Protein AF-A0A957ITJ8-F1 (afdb_monomer_lite)

pLDDT: mean 74.57, std 22.33, range [32.53, 96.5]

Structure (mmCIF, N/CA/C/O backbone):
data_AF-A0A957ITJ8-F1
#
_entry.id   AF-A0A957ITJ8-F1
#
loop_
_atom_site.group_PDB
_atom_site.id
_atom_site.type_symbol
_atom_site.label_atom_id
_atom_site.label_alt_id
_atom_site.label_comp_id
_atom_site.label_asym_id
_atom_site.label_entity_id
_atom_site.label_seq_id
_atom_site.pdbx_PDB_ins_code
_atom_site.Cartn_x
_atom_site.Cartn_y
_atom_site.Cartn_z
_atom_site.occupancy
_atom_site.B_iso_or_equiv
_atom_site.auth_seq_id
_atom_site.auth_comp_id
_atom_site.auth_asym_id
_atom_site.auth_atom_id
_atom_site.pdbx_PDB_model_num
ATOM 1 N N . MET A 1 1 ? -26.692 -5.844 -22.259 1.00 38.62 1 MET A N 1
ATOM 2 C CA . MET A 1 1 ? -26.248 -5.734 -20.854 1.00 38.62 1 MET A CA 1
ATOM 3 C C . MET A 1 1 ? -24.738 -5.872 -20.861 1.00 38.62 1 MET A C 1
ATOM 5 O O . MET A 1 1 ? -24.227 -6.973 -20.987 1.00 38.62 1 MET A O 1
ATOM 9 N N . THR A 1 2 ? -24.038 -4.745 -20.955 1.00 32.53 2 THR A N 1
ATOM 10 C CA . THR A 1 2 ? -22.604 -4.698 -21.257 1.00 32.53 2 THR A CA 1
ATOM 11 C C . THR A 1 2 ? -21.797 -5.035 -20.013 1.00 32.53 2 THR A C 1
ATOM 13 O O . THR A 1 2 ? -21.815 -4.280 -19.042 1.00 32.53 2 THR A O 1
ATOM 16 N N . GLY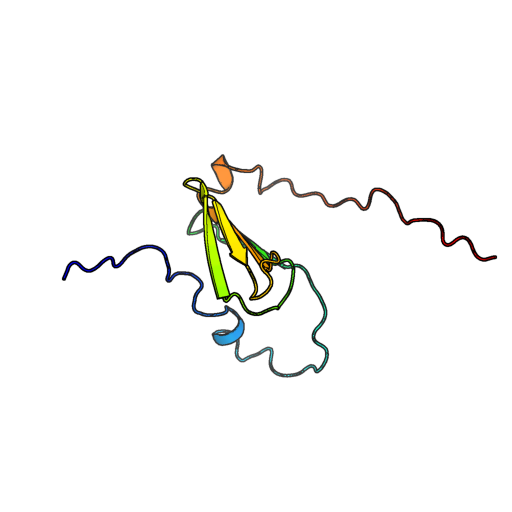 A 1 3 ? -21.108 -6.173 -20.059 1.00 39.12 3 GLY A N 1
ATOM 17 C CA . GLY A 1 3 ? -20.109 -6.543 -19.070 1.00 39.12 3 GLY A CA 1
ATOM 18 C C . GLY A 1 3 ? -18.982 -5.514 -19.019 1.00 39.12 3 GLY A C 1
ATOM 19 O O . GLY A 1 3 ? -18.455 -5.102 -20.052 1.00 39.12 3 GLY A O 1
ATOM 20 N N . ARG A 1 4 ? -18.612 -5.117 -17.802 1.00 37.06 4 ARG A N 1
ATOM 21 C CA . ARG A 1 4 ? -17.286 -4.585 -17.494 1.00 37.06 4 ARG A CA 1
ATOM 22 C C . ARG A 1 4 ? -16.604 -5.588 -16.577 1.00 37.06 4 ARG A C 1
ATOM 24 O O . ARG A 1 4 ? -16.773 -5.575 -15.365 1.00 37.06 4 ARG A O 1
ATOM 31 N N . THR A 1 5 ? -15.900 -6.513 -17.206 1.00 43.72 5 THR A N 1
ATOM 32 C CA . THR A 1 5 ? -14.794 -7.266 -16.621 1.00 43.72 5 THR A CA 1
ATOM 33 C C . THR A 1 5 ? -13.541 -6.402 -16.724 1.00 43.72 5 THR A C 1
ATOM 35 O O . THR A 1 5 ? -13.212 -5.965 -17.825 1.00 43.72 5 THR A O 1
ATOM 38 N N . GLY A 1 6 ? -12.844 -6.171 -15.612 1.00 39.06 6 GLY A N 1
ATOM 39 C CA . GLY A 1 6 ? -11.504 -5.575 -15.606 1.00 39.06 6 GLY A CA 1
ATOM 40 C C . GLY A 1 6 ? -11.255 -4.673 -14.398 1.00 39.06 6 GLY A C 1
ATOM 41 O O . GLY A 1 6 ? -12.031 -3.758 -14.161 1.00 39.06 6 GLY A O 1
ATOM 42 N N . PHE A 1 7 ? -10.162 -4.945 -13.680 1.00 37.97 7 PHE A N 1
ATOM 43 C CA . PHE A 1 7 ? -9.487 -4.106 -12.670 1.00 37.97 7 PHE A CA 1
ATOM 44 C C . PHE A 1 7 ? -9.956 -4.091 -11.202 1.00 37.97 7 PHE A C 1
ATOM 46 O O . PHE A 1 7 ? -9.199 -3.644 -10.355 1.00 37.97 7 PHE A O 1
ATOM 53 N N . GLY A 1 8 ? -11.088 -4.698 -10.835 1.00 34.75 8 GLY A N 1
ATOM 54 C CA . GLY A 1 8 ? -11.522 -4.787 -9.421 1.00 34.75 8 GLY A CA 1
ATOM 55 C C . GLY A 1 8 ? -11.228 -6.109 -8.691 1.00 34.75 8 GLY A C 1
ATOM 56 O O . GLY A 1 8 ? -11.851 -6.383 -7.665 1.00 34.75 8 GLY A O 1
ATOM 57 N N . MET A 1 9 ? -10.394 -6.994 -9.252 1.00 39.00 9 MET A N 1
ATOM 58 C CA . MET A 1 9 ? -10.275 -8.392 -8.788 1.00 39.00 9 MET A CA 1
ATOM 59 C C . MET A 1 9 ? -8.882 -8.835 -8.327 1.00 39.00 9 MET A C 1
ATOM 61 O O . MET A 1 9 ? -8.767 -9.969 -7.876 1.00 39.00 9 MET A O 1
ATOM 65 N N . ILE A 1 10 ? -7.844 -7.993 -8.365 1.00 48.06 10 ILE A N 1
ATOM 66 C CA . ILE A 1 10 ? -6.502 -8.450 -7.945 1.00 48.06 10 ILE A CA 1
ATOM 67 C C . ILE A 1 10 ? -6.374 -8.568 -6.411 1.00 48.06 10 ILE A C 1
ATOM 69 O O . ILE A 1 10 ? -5.568 -9.360 -5.936 1.00 48.06 10 ILE A O 1
ATOM 73 N N . PHE A 1 11 ? -7.240 -7.913 -5.624 1.00 46.19 11 PHE A N 1
ATOM 74 C CA . PHE A 1 11 ? -7.174 -7.969 -4.152 1.00 46.19 11 PHE A CA 1
ATOM 75 C C . PHE A 1 11 ? -8.505 -8.286 -3.448 1.00 46.19 11 PHE A C 1
ATOM 77 O O . PHE A 1 11 ? -8.638 -8.057 -2.250 1.00 46.19 11 PHE A O 1
ATOM 84 N N . LYS A 1 12 ? -9.500 -8.862 -4.145 1.00 42.44 12 LYS A N 1
ATOM 85 C CA . LYS A 1 12 ? -10.693 -9.405 -3.451 1.00 42.44 12 LYS A CA 1
ATOM 86 C C . LYS A 1 12 ? -10.403 -10.695 -2.687 1.00 42.44 12 LYS A C 1
ATOM 88 O O . LYS A 1 12 ? -11.140 -11.042 -1.764 1.00 42.44 12 LYS A O 1
ATOM 93 N N . ASP A 1 13 ? -9.311 -11.370 -3.028 1.00 44.22 13 ASP A N 1
ATOM 94 C CA . ASP A 1 13 ? -8.760 -12.426 -2.200 1.00 44.22 13 ASP A CA 1
ATOM 95 C C . ASP A 1 13 ? -7.755 -11.815 -1.232 1.00 44.22 13 ASP A C 1
ATOM 97 O O . ASP A 1 13 ? -6.602 -11.552 -1.564 1.00 44.22 13 ASP A O 1
ATOM 101 N N . ASN A 1 14 ? -8.232 -11.593 -0.009 1.00 44.19 14 ASN A N 1
ATOM 102 C CA . ASN A 1 14 ? -7.408 -11.364 1.166 1.00 44.19 14 ASN A CA 1
ATOM 103 C C . ASN A 1 14 ? -6.169 -12.300 1.118 1.00 44.19 14 ASN A C 1
ATOM 105 O O . ASN A 1 14 ? -6.347 -13.528 1.151 1.00 44.19 14 ASN A O 1
ATOM 109 N N . PRO A 1 15 ? -4.928 -11.773 1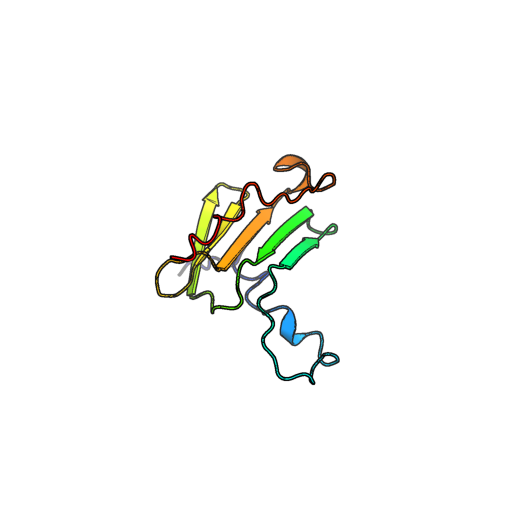.040 1.00 41.28 15 PRO A N 1
ATOM 110 C CA . PRO A 1 15 ? -3.705 -12.575 0.906 1.00 41.28 15 PRO A CA 1
ATOM 111 C C . PRO A 1 15 ? -3.469 -13.538 2.083 1.00 41.28 15 PRO A C 1
ATOM 113 O O . PRO A 1 15 ? -2.634 -14.438 2.004 1.00 41.28 15 PRO A O 1
ATOM 116 N N . GLU A 1 16 ? -4.256 -13.431 3.154 1.00 43.81 16 GLU A N 1
ATOM 117 C CA . GLU A 1 16 ? -4.318 -14.416 4.235 1.00 43.81 16 GLU A CA 1
ATOM 118 C C . GLU A 1 16 ? -4.785 -15.813 3.790 1.00 43.81 16 GLU A C 1
ATOM 120 O O . GLU A 1 16 ? -4.503 -16.797 4.478 1.00 43.81 16 GLU A O 1
ATOM 125 N N . LYS A 1 17 ? -5.497 -15.951 2.660 1.00 44.50 17 LYS A N 1
ATOM 126 C CA . LYS A 1 17 ? -6.100 -17.241 2.279 1.00 44.50 17 LYS A CA 1
ATOM 127 C C . LYS A 1 17 ? -5.159 -18.221 1.574 1.00 44.50 17 LYS A C 1
ATOM 129 O O . LYS A 1 17 ? -5.474 -19.413 1.564 1.00 44.50 17 LYS A O 1
ATOM 134 N N . SER A 1 18 ? -4.012 -17.785 1.043 1.00 38.03 18 SER A N 1
ATOM 135 C CA . SER A 1 18 ? -3.059 -18.702 0.385 1.00 38.03 18 SER A CA 1
ATOM 136 C C . SER A 1 18 ? -1.956 -19.229 1.315 1.00 38.03 18 SER A C 1
ATOM 138 O O . SER A 1 18 ? -1.361 -20.267 1.031 1.00 38.03 18 SER A O 1
ATOM 140 N N . CYS A 1 19 ? -1.728 -18.600 2.473 1.00 37.69 19 CYS A N 1
ATOM 141 C CA . CYS A 1 19 ? -0.706 -19.029 3.429 1.00 37.69 19 CYS A CA 1
ATOM 142 C C . CYS A 1 19 ? -1.330 -19.764 4.627 1.00 37.69 19 CYS A C 1
ATOM 144 O O . CYS A 1 19 ? -1.424 -19.251 5.742 1.00 37.69 19 CYS A O 1
ATOM 146 N N . GLN A 1 20 ? -1.741 -21.018 4.415 1.00 50.00 20 GLN A N 1
ATOM 147 C CA . GLN A 1 20 ? -2.324 -21.874 5.464 1.00 50.00 20 GLN A CA 1
ATOM 148 C C . GLN A 1 20 ? -1.327 -22.291 6.569 1.00 50.00 20 GLN A C 1
ATOM 150 O O . GLN A 1 20 ? -1.711 -22.990 7.507 1.00 50.00 20 GLN A O 1
ATOM 155 N N . SER A 1 21 ? -0.068 -21.840 6.516 1.00 42.47 21 SER A N 1
ATOM 156 C CA . SER A 1 21 ? 0.958 -22.190 7.506 1.00 42.47 21 SER A CA 1
ATOM 157 C C . SER A 1 21 ? 1.048 -21.235 8.704 1.00 42.47 21 SER A C 1
ATOM 159 O O . SER A 1 21 ? 1.726 -21.567 9.673 1.00 42.47 21 SER A O 1
ATOM 161 N N . CYS A 1 22 ? 0.365 -20.084 8.696 1.00 41.78 22 CYS A N 1
ATOM 162 C CA . CYS A 1 22 ? 0.422 -19.124 9.812 1.00 41.78 22 CYS A CA 1
ATOM 163 C C . CYS A 1 22 ? -0.761 -19.239 10.796 1.00 41.78 22 CYS A C 1
ATOM 165 O O . CYS A 1 22 ? -1.019 -18.344 11.600 1.00 41.78 22 CYS A O 1
ATOM 167 N N . ARG A 1 23 ? -1.513 -20.349 10.768 1.00 53.75 23 ARG A N 1
ATOM 168 C CA . ARG A 1 23 ? -2.675 -20.555 11.647 1.00 53.75 23 ARG A CA 1
ATOM 169 C C . ARG A 1 23 ? -2.272 -21.145 12.994 1.00 53.75 23 ARG A C 1
ATOM 171 O O . ARG A 1 23 ? -2.530 -22.307 13.283 1.00 53.75 23 ARG A O 1
ATOM 178 N N . LYS A 1 24 ? -1.647 -20.316 13.821 1.00 49.31 24 LYS A N 1
ATOM 179 C CA . LYS A 1 24 ? -1.702 -20.352 15.288 1.00 49.31 24 LYS A CA 1
ATOM 180 C C . LYS A 1 24 ? -0.821 -19.212 15.760 1.00 49.31 24 LYS A C 1
ATOM 182 O O . LYS A 1 24 ? 0.384 -19.378 15.809 1.00 49.31 24 LYS A O 1
ATOM 187 N N . LEU A 1 25 ? -1.433 -18.085 16.098 1.00 45.25 25 LEU A N 1
ATOM 188 C CA . LEU A 1 25 ? -1.212 -17.392 17.362 1.00 45.25 25 LEU A CA 1
ATOM 189 C C . LEU A 1 25 ? -2.285 -16.309 17.494 1.00 45.25 25 LEU A C 1
ATOM 191 O O . LEU A 1 25 ? -2.494 -15.453 16.645 1.00 45.25 25 LEU A O 1
ATOM 195 N N . ARG A 1 26 ? -3.031 -16.454 18.578 1.00 48.59 26 ARG A N 1
ATOM 196 C CA . ARG A 1 26 ? -4.110 -15.603 19.040 1.00 48.59 26 ARG A CA 1
ATOM 197 C C . ARG A 1 26 ? -3.474 -14.321 19.578 1.00 48.59 26 ARG A C 1
ATOM 199 O O . ARG A 1 26 ? -3.013 -14.334 20.709 1.00 48.59 26 ARG A O 1
ATOM 206 N N . ASN A 1 27 ? -3.369 -13.311 18.722 1.00 43.59 27 ASN A N 1
ATOM 207 C CA . ASN A 1 27 ? -3.311 -11.876 19.013 1.00 43.59 27 ASN A CA 1
ATOM 208 C C . ASN A 1 27 ? -3.298 -11.186 17.645 1.00 43.59 27 ASN A C 1
ATOM 210 O O . ASN A 1 27 ? -2.303 -11.283 16.931 1.00 43.59 27 ASN A O 1
ATOM 214 N N . ALA A 1 28 ? -4.409 -10.556 17.262 1.00 49.25 28 ALA A N 1
ATOM 215 C CA . ALA A 1 28 ? -4.454 -9.646 16.123 1.00 49.25 28 ALA A CA 1
ATOM 216 C C . ALA A 1 28 ? -3.543 -8.458 16.464 1.00 49.25 28 ALA A C 1
ATOM 218 O O . ALA A 1 28 ? -3.927 -7.527 17.172 1.00 49.25 28 ALA A O 1
ATOM 219 N N . PHE A 1 29 ? -2.268 -8.604 16.111 1.00 48.66 29 PHE A N 1
ATOM 220 C CA . PHE A 1 29 ? -1.248 -7.591 16.288 1.00 48.66 29 PHE A CA 1
ATOM 221 C C . PHE A 1 29 ? -1.423 -6.587 15.158 1.00 48.66 29 PHE A C 1
ATOM 223 O O . PHE A 1 29 ? -1.111 -6.872 14.007 1.00 48.66 29 PHE A O 1
ATOM 230 N N . TRP A 1 30 ? -1.949 -5.434 15.546 1.00 51.75 30 TRP A N 1
ATOM 231 C CA . TRP A 1 30 ? -2.040 -4.165 14.837 1.00 51.75 30 TRP A CA 1
ATOM 232 C C . TRP A 1 30 ? -0.751 -3.781 14.103 1.00 51.75 30 TRP A C 1
ATOM 234 O O . TRP A 1 30 ? -0.016 -2.902 14.547 1.00 51.75 30 TRP A O 1
ATOM 244 N N . ASN A 1 31 ? -0.458 -4.423 12.980 1.00 70.06 31 ASN A N 1
ATOM 245 C CA . ASN A 1 31 ? 0.729 -4.110 12.205 1.00 70.06 31 ASN A CA 1
ATOM 246 C C . ASN A 1 31 ? 0.313 -3.542 10.855 1.00 70.06 31 ASN A C 1
ATOM 248 O O . ASN A 1 31 ? -0.314 -4.225 10.046 1.00 70.06 31 ASN A O 1
ATOM 252 N N . MET A 1 32 ? 0.718 -2.295 10.616 1.00 89.12 32 MET A N 1
ATOM 253 C CA . MET A 1 32 ? 0.767 -1.722 9.278 1.00 89.12 32 MET A CA 1
ATOM 254 C C . MET A 1 32 ? 1.647 -2.618 8.397 1.00 89.12 32 MET A C 1
ATOM 256 O O . MET A 1 32 ? 2.746 -3.005 8.805 1.00 89.12 32 MET A O 1
ATOM 260 N N . LYS A 1 33 ? 1.169 -2.965 7.201 1.00 89.81 33 LYS A N 1
ATOM 261 C CA . LYS A 1 33 ? 1.901 -3.801 6.240 1.00 89.81 33 LYS A CA 1
ATOM 262 C C . LYS A 1 33 ? 2.195 -2.979 4.995 1.00 89.81 33 LYS A C 1
ATOM 264 O O . LYS A 1 33 ? 1.310 -2.325 4.457 1.00 89.81 33 LYS A O 1
ATOM 269 N N . ILE A 1 34 ? 3.440 -3.028 4.537 1.00 91.62 34 ILE A N 1
ATOM 270 C CA . ILE A 1 34 ? 3.879 -2.392 3.295 1.00 91.62 34 ILE A CA 1
ATOM 271 C C . ILE A 1 34 ? 4.461 -3.496 2.417 1.00 91.62 34 ILE A C 1
ATOM 273 O O . ILE A 1 34 ? 5.429 -4.151 2.803 1.00 91.62 34 ILE A O 1
ATOM 277 N N . CYS A 1 35 ? 3.846 -3.734 1.262 1.00 91.38 35 CYS A N 1
ATOM 278 C CA . CYS A 1 35 ? 4.203 -4.811 0.348 1.00 91.38 35 CYS A CA 1
ATOM 279 C C . CYS A 1 35 ? 4.433 -4.249 -1.051 1.00 91.38 35 CYS A C 1
ATOM 281 O O . CYS A 1 35 ? 3.544 -3.628 -1.626 1.00 91.38 35 CYS A O 1
ATOM 283 N N . TYR A 1 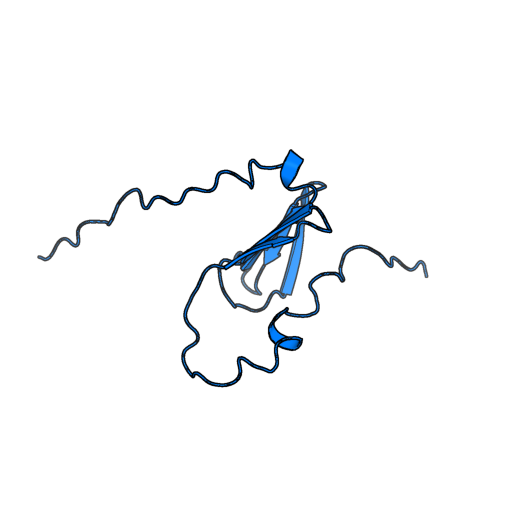36 ? 5.610 -4.506 -1.615 1.00 92.75 36 TYR A N 1
ATOM 284 C CA . TYR A 1 36 ? 5.903 -4.182 -3.005 1.00 92.75 36 TYR A CA 1
ATOM 285 C C . TYR A 1 36 ? 5.942 -5.455 -3.854 1.00 92.75 36 TYR A C 1
ATOM 287 O O . TYR A 1 36 ? 6.708 -6.381 -3.579 1.00 92.75 36 TYR A O 1
ATOM 295 N N . PHE A 1 37 ? 5.118 -5.487 -4.898 1.00 91.88 37 PHE A N 1
ATOM 296 C CA . PHE A 1 37 ? 5.009 -6.575 -5.859 1.00 91.88 37 PHE A CA 1
ATOM 297 C C . PHE A 1 37 ? 5.771 -6.197 -7.129 1.00 91.88 37 PHE A C 1
ATOM 299 O O . PHE A 1 37 ? 5.266 -5.489 -7.998 1.00 91.88 37 PHE A O 1
ATOM 306 N N . ALA A 1 38 ? 7.013 -6.672 -7.238 1.00 90.44 38 ALA A N 1
ATOM 307 C CA . ALA A 1 38 ? 7.901 -6.312 -8.343 1.00 90.44 38 ALA A CA 1
ATOM 308 C C . ALA A 1 38 ? 7.405 -6.786 -9.722 1.00 90.44 38 ALA A C 1
ATOM 310 O O . ALA A 1 38 ? 7.741 -6.161 -10.728 1.00 90.44 38 ALA A O 1
ATOM 311 N N . GLU A 1 39 ? 6.620 -7.867 -9.768 1.00 91.75 39 GLU A N 1
ATOM 312 C CA . GLU A 1 39 ? 6.053 -8.424 -11.003 1.00 91.75 39 GLU A CA 1
ATOM 313 C C . GLU A 1 39 ? 5.068 -7.458 -11.669 1.00 91.75 39 GLU A C 1
ATOM 315 O O . GLU A 1 39 ? 5.135 -7.242 -12.876 1.00 91.75 39 GLU A O 1
ATOM 320 N N . THR A 1 40 ? 4.198 -6.836 -10.874 1.00 91.44 40 THR A N 1
ATOM 321 C CA . THR A 1 40 ? 3.153 -5.919 -11.352 1.00 91.44 40 THR A CA 1
ATOM 322 C C . THR A 1 40 ? 3.508 -4.448 -11.148 1.00 91.44 40 THR A C 1
ATOM 324 O O . THR A 1 40 ? 2.730 -3.577 -11.519 1.00 91.44 40 THR A O 1
ATOM 327 N N . ASP A 1 41 ? 4.677 -4.168 -10.564 1.00 92.75 41 ASP A N 1
ATOM 328 C CA . ASP A 1 41 ? 5.099 -2.826 -10.159 1.00 92.75 41 ASP A CA 1
ATOM 329 C C . ASP A 1 41 ? 4.060 -2.125 -9.266 1.00 92.75 41 ASP A C 1
ATOM 331 O O . ASP A 1 41 ? 3.673 -0.979 -9.494 1.00 92.75 41 ASP A O 1
ATOM 335 N N . THR A 1 42 ? 3.574 -2.843 -8.251 1.00 92.06 42 THR A N 1
ATOM 336 C CA . THR A 1 42 ? 2.494 -2.371 -7.373 1.00 92.06 42 THR A CA 1
ATOM 337 C C . THR A 1 42 ? 2.975 -2.261 -5.933 1.00 92.06 42 THR A C 1
ATOM 339 O O . THR A 1 42 ? 3.518 -3.218 -5.382 1.00 92.06 42 THR A O 1
ATOM 342 N N . LEU A 1 43 ? 2.747 -1.113 -5.299 1.00 93.75 43 LEU A N 1
ATOM 343 C CA . LEU A 1 43 ? 2.957 -0.906 -3.870 1.00 93.75 43 LEU A CA 1
ATOM 344 C C . LEU A 1 43 ? 1.606 -0.926 -3.150 1.00 93.75 43 LEU A C 1
ATOM 346 O O . LEU A 1 43 ? 0.728 -0.122 -3.439 1.00 93.75 43 LEU A O 1
ATOM 350 N N . TYR A 1 44 ? 1.462 -1.830 -2.192 1.00 93.75 44 TYR A N 1
ATOM 351 C CA . TYR A 1 44 ? 0.295 -1.950 -1.330 1.00 93.75 44 TYR A CA 1
ATOM 352 C C . TYR A 1 44 ? 0.661 -1.556 0.100 1.00 93.75 44 TYR A C 1
ATOM 354 O O . TYR A 1 44 ? 1.635 -2.061 0.664 1.00 93.75 44 TYR A O 1
ATOM 362 N N . VAL A 1 45 ? -0.121 -0.657 0.688 1.00 93.38 45 VAL A N 1
ATOM 363 C CA . VAL A 1 45 ? 0.058 -0.167 2.056 1.00 93.38 45 VAL A CA 1
ATOM 364 C C . VAL A 1 45 ? -1.231 -0.403 2.825 1.00 93.38 45 VAL A C 1
ATOM 366 O O . VAL A 1 45 ? -2.223 0.274 2.587 1.00 93.38 45 VAL A O 1
ATOM 369 N N . GLN A 1 46 ? -1.217 -1.339 3.767 1.00 94.00 46 GLN A N 1
ATOM 370 C CA . GLN A 1 46 ? -2.332 -1.619 4.666 1.00 94.00 46 GLN A CA 1
ATOM 371 C C . GLN A 1 46 ? -2.087 -0.951 6.017 1.00 94.00 46 GLN A C 1
ATOM 373 O O . GLN A 1 46 ? -1.077 -1.219 6.667 1.00 94.00 46 GLN A O 1
ATOM 378 N N . PHE A 1 47 ? -3.026 -0.117 6.457 1.00 91.94 47 PHE A N 1
ATOM 379 C CA . PHE A 1 47 ? -2.951 0.614 7.724 1.00 91.94 47 PHE A CA 1
ATOM 380 C C . PHE A 1 47 ? -3.577 -0.161 8.883 1.00 91.94 47 PHE A C 1
ATOM 382 O O . PHE A 1 47 ? -3.112 -0.062 10.016 1.00 91.94 47 PHE A O 1
ATOM 389 N N . ASN A 1 48 ? -4.638 -0.919 8.611 1.00 90.81 48 ASN A N 1
ATOM 390 C CA . ASN A 1 48 ? -5.348 -1.728 9.595 1.00 90.81 48 ASN A CA 1
ATOM 391 C C . ASN A 1 48 ? -5.990 -2.957 8.931 1.00 90.81 48 ASN A C 1
ATOM 393 O O . ASN A 1 48 ?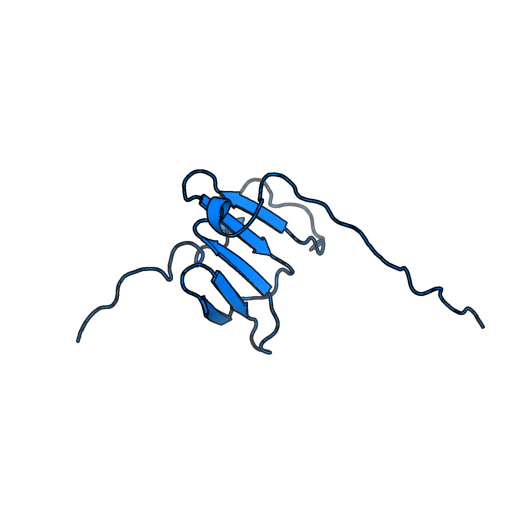 -5.983 -3.099 7.711 1.00 90.81 48 ASN A O 1
ATOM 397 N N . GLU A 1 49 ? -6.530 -3.854 9.750 1.00 88.94 49 GLU A N 1
ATOM 398 C CA . GLU A 1 49 ? -7.128 -5.120 9.307 1.00 88.94 49 GLU A CA 1
ATOM 399 C C . GLU A 1 49 ? -8.668 -5.058 9.277 1.00 88.94 49 GLU A C 1
ATOM 401 O O . GLU A 1 49 ? -9.328 -6.096 9.333 1.00 88.94 49 GLU A O 1
ATOM 406 N N . LYS A 1 50 ? -9.264 -3.853 9.230 1.00 90.62 50 LYS A N 1
ATOM 407 C CA . LYS A 1 50 ? -10.718 -3.718 9.068 1.00 90.62 50 LYS A CA 1
ATOM 408 C C . LYS A 1 50 ? -11.149 -4.211 7.683 1.00 90.62 50 LYS A C 1
ATOM 410 O O . LYS A 1 50 ? -10.364 -4.272 6.740 1.00 90.62 50 LYS A O 1
ATOM 415 N N . GLU A 1 51 ? -12.424 -4.565 7.572 1.00 91.44 51 GLU A N 1
ATOM 416 C CA . GLU A 1 51 ? -13.015 -5.004 6.311 1.00 91.44 51 GLU A CA 1
ATOM 417 C C . GLU A 1 51 ? -13.154 -3.833 5.332 1.00 91.44 51 GLU A C 1
ATOM 419 O O . GLU A 1 51 ? -13.701 -2.784 5.675 1.00 91.44 51 GLU A O 1
ATOM 424 N N . VAL A 1 52 ? -12.678 -4.041 4.104 1.00 93.25 52 VAL A N 1
ATOM 425 C CA . VAL A 1 52 ? -12.876 -3.112 2.989 1.00 93.25 52 VAL A CA 1
ATOM 426 C C . VAL A 1 52 ? -14.277 -3.314 2.434 1.00 93.25 52 VAL A C 1
ATOM 428 O O . VAL A 1 52 ? -14.608 -4.404 1.964 1.00 93.25 52 VAL A O 1
ATOM 431 N N . VAL A 1 53 ? -15.089 -2.261 2.450 1.00 95.50 53 VAL A N 1
ATOM 432 C CA . VAL A 1 53 ? -16.433 -2.287 1.852 1.00 95.50 53 VAL A CA 1
ATOM 433 C C . VAL A 1 53 ? -16.498 -1.512 0.541 1.00 95.50 53 VAL A C 1
ATOM 435 O O . VAL A 1 53 ? -17.386 -1.756 -0.276 1.00 95.50 53 VAL A O 1
ATOM 438 N N . GLU A 1 54 ? -15.557 -0.593 0.332 1.00 94.62 54 GLU A N 1
ATOM 439 C CA . GLU A 1 54 ? -15.507 0.284 -0.828 1.00 94.62 54 GLU A CA 1
ATOM 440 C C . GLU A 1 54 ? -14.056 0.506 -1.263 1.00 94.62 54 GLU A C 1
ATOM 442 O O . GLU A 1 54 ? -13.180 0.729 -0.433 1.00 94.62 54 GLU A O 1
ATOM 447 N N . THR A 1 55 ? -13.821 0.488 -2.575 1.00 95.25 55 THR A N 1
ATOM 448 C CA . THR A 1 55 ? -12.552 0.902 -3.179 1.00 95.25 55 THR A CA 1
ATOM 449 C C . THR A 1 55 ? -12.825 2.101 -4.079 1.00 95.25 55 THR A C 1
ATOM 451 O O . THR A 1 55 ? -13.652 2.011 -4.990 1.00 95.25 55 THR A O 1
ATOM 454 N N . GLN A 1 56 ? -12.134 3.213 -3.837 1.00 95.88 56 GLN A N 1
ATOM 455 C CA . GLN A 1 56 ? -12.241 4.443 -4.619 1.00 95.88 56 GLN A CA 1
ATOM 456 C C . GLN A 1 56 ? -10.974 4.683 -5.442 1.00 95.88 56 GLN A C 1
ATOM 458 O O . GLN A 1 56 ? -9.856 4.555 -4.945 1.00 95.88 56 GLN A O 1
ATOM 463 N N . GLU A 1 57 ? -11.144 5.087 -6.698 1.00 95.75 57 GLU A N 1
ATOM 464 C CA . GLU A 1 57 ? -10.042 5.550 -7.544 1.00 95.75 57 GLU A CA 1
ATOM 465 C C . GLU A 1 57 ? -9.728 7.012 -7.201 1.00 95.75 57 GLU A C 1
ATOM 467 O O . GLU A 1 57 ? -10.526 7.908 -7.476 1.00 95.75 57 GLU A O 1
ATOM 472 N N . LEU A 1 58 ? -8.560 7.272 -6.607 1.00 93.19 58 LEU A N 1
ATOM 473 C CA . LEU A 1 58 ? -8.100 8.642 -6.364 1.00 93.19 58 LEU A CA 1
ATOM 474 C C . LEU A 1 58 ? -7.547 9.267 -7.651 1.00 93.19 58 LEU A C 1
ATOM 476 O O . LEU A 1 58 ? -7.749 10.448 -7.927 1.00 93.19 58 LEU A O 1
ATOM 480 N N . ASN A 1 59 ? -6.813 8.472 -8.428 1.00 91.50 59 ASN A N 1
ATOM 481 C CA . ASN A 1 59 ? -6.305 8.823 -9.749 1.00 91.50 59 ASN A CA 1
ATOM 482 C C . ASN A 1 59 ? -6.010 7.536 -10.541 1.00 91.50 59 ASN A C 1
ATOM 484 O O . ASN A 1 59 ? -6.228 6.434 -10.044 1.00 91.50 59 ASN A O 1
ATOM 488 N N . LYS A 1 60 ? -5.473 7.676 -11.760 1.00 89.94 60 LYS A N 1
ATOM 489 C CA . LYS A 1 60 ? -5.189 6.552 -12.668 1.00 89.94 60 LYS A CA 1
ATOM 490 C C . LYS A 1 60 ? -4.350 5.425 -12.041 1.00 89.94 60 LYS A C 1
ATOM 492 O O . LYS A 1 60 ? -4.513 4.283 -12.441 1.00 89.94 60 LYS A O 1
ATOM 497 N N . ASN A 1 61 ? -3.472 5.746 -11.096 1.00 91.44 61 ASN A N 1
ATOM 498 C CA . ASN A 1 61 ? -2.499 4.820 -10.523 1.00 91.44 61 ASN A CA 1
ATOM 499 C C . ASN A 1 61 ? -2.687 4.641 -9.006 1.00 91.44 61 ASN A C 1
ATOM 501 O O . ASN A 1 61 ? -1.801 4.110 -8.340 1.00 91.44 61 ASN A O 1
ATOM 505 N N . THR A 1 62 ? -3.771 5.151 -8.411 1.00 92.75 62 THR A N 1
ATOM 506 C CA . THR A 1 62 ? -3.951 5.138 -6.951 1.00 92.75 62 THR A CA 1
ATOM 507 C C . THR A 1 62 ? -5.368 4.757 -6.563 1.00 92.75 62 THR A C 1
ATOM 509 O O . THR A 1 62 ? -6.323 5.445 -6.929 1.00 92.75 62 THR A O 1
ATOM 512 N N . LEU A 1 63 ? -5.475 3.712 -5.746 1.00 95.62 63 LEU A N 1
ATOM 513 C CA . LEU A 1 63 ? -6.722 3.212 -5.179 1.00 95.62 63 LEU A CA 1
ATOM 514 C C . LEU A 1 63 ? -6.719 3.389 -3.659 1.00 95.62 63 LEU A C 1
ATOM 516 O O . LEU A 1 63 ? -5.691 3.178 -3.010 1.00 95.62 63 LEU A O 1
ATOM 520 N N . LEU A 1 64 ? -7.872 3.759 -3.108 1.00 96.50 64 LEU A N 1
ATOM 521 C CA . LEU A 1 64 ? -8.134 3.879 -1.677 1.00 96.50 64 LEU A CA 1
ATOM 522 C C . LEU A 1 64 ? -9.147 2.816 -1.267 1.00 96.50 64 LEU A C 1
ATOM 524 O O . LEU A 1 64 ? -10.252 2.794 -1.800 1.00 96.50 64 LEU A O 1
ATOM 528 N N . ASP A 1 65 ? -8.795 1.990 -0.294 1.00 96.44 65 ASP A N 1
ATOM 529 C CA . ASP A 1 65 ? -9.704 1.011 0.291 1.00 96.44 65 ASP A CA 1
ATOM 530 C C . ASP A 1 65 ? -10.270 1.560 1.601 1.00 96.44 65 ASP A C 1
ATOM 532 O O . ASP A 1 65 ? -9.508 1.935 2.499 1.00 96.44 65 ASP A O 1
ATOM 536 N N . LEU A 1 66 ? -11.597 1.619 1.709 1.00 95.06 66 LEU A N 1
ATOM 537 C CA . LEU A 1 66 ? -12.329 2.220 2.821 1.00 95.06 66 LEU A CA 1
ATOM 538 C C . LEU A 1 66 ? -13.194 1.194 3.566 1.00 95.06 66 LEU A C 1
ATOM 540 O O . LEU A 1 66 ? -13.747 0.262 2.971 1.00 95.06 66 LEU A O 1
ATOM 544 N N . ASP A 1 67 ? -13.332 1.393 4.878 1.00 94.19 67 ASP A N 1
ATOM 545 C CA . ASP A 1 67 ? -14.268 0.651 5.726 1.00 94.19 67 ASP A CA 1
ATOM 546 C C . ASP A 1 67 ? -15.696 1.227 5.656 1.00 94.19 67 ASP A C 1
ATOM 548 O O . ASP A 1 67 ? -15.958 2.237 5.002 1.00 94.19 67 ASP A O 1
ATOM 552 N N . ALA A 1 68 ? -16.643 0.579 6.341 1.00 94.31 68 ALA A N 1
ATOM 553 C CA . ALA A 1 68 ? -18.053 0.990 6.371 1.00 94.31 68 ALA A CA 1
ATOM 554 C C . ALA A 1 68 ? -18.309 2.395 6.934 1.00 94.31 68 ALA A C 1
ATOM 556 O O . ALA A 1 68 ? -19.379 2.959 6.709 1.00 94.31 68 ALA A O 1
ATOM 557 N N . GLU A 1 69 ? -17.351 2.955 7.665 1.00 95.38 69 GLU A N 1
ATOM 558 C CA . GLU A 1 69 ? -17.416 4.297 8.235 1.00 95.38 69 GLU A CA 1
ATOM 559 C C . GLU A 1 69 ? -16.690 5.323 7.340 1.00 95.38 69 GLU A C 1
ATOM 561 O O . GLU A 1 69 ? -16.661 6.509 7.665 1.00 95.38 69 GLU A O 1
ATOM 566 N N . GLY A 1 70 ? -16.117 4.886 6.211 1.00 93.62 70 GLY A N 1
ATOM 567 C CA . GLY A 1 70 ? -15.325 5.710 5.301 1.00 93.62 70 GLY A CA 1
ATOM 568 C C . GLY A 1 70 ? -13.880 5.928 5.758 1.00 93.62 70 GLY A C 1
ATOM 569 O O . GLY A 1 70 ? -13.205 6.812 5.231 1.00 93.62 70 GLY A O 1
ATOM 570 N N . ASN A 1 71 ? -13.382 5.160 6.734 1.00 95.12 71 ASN A N 1
ATOM 571 C CA . ASN A 1 71 ? -11.986 5.256 7.157 1.00 95.12 71 ASN A CA 1
ATOM 572 C C . ASN A 1 71 ? -11.074 4.460 6.226 1.00 95.12 71 ASN A C 1
ATOM 574 O O . ASN A 1 71 ? -11.427 3.383 5.751 1.00 95.12 71 ASN A O 1
ATOM 578 N N . LEU A 1 72 ? -9.849 4.952 6.054 1.00 94.38 72 LEU A N 1
ATOM 579 C CA . LEU A 1 72 ? -8.837 4.301 5.235 1.00 94.38 72 LEU A CA 1
ATOM 580 C C . LEU A 1 72 ? -8.366 2.975 5.853 1.00 94.38 72 LEU A C 1
ATOM 582 O O . LEU A 1 72 ? -7.886 2.932 6.989 1.00 94.38 72 LEU A O 1
ATOM 586 N N . VAL A 1 73 ? -8.459 1.904 5.072 1.00 95.06 73 VAL A N 1
ATOM 587 C CA . VAL A 1 73 ? -7.948 0.564 5.388 1.00 95.06 73 VAL A CA 1
ATOM 588 C C . VAL A 1 73 ? -6.611 0.337 4.697 1.00 95.06 73 VAL A C 1
ATOM 590 O O . VAL A 1 73 ? -5.641 -0.066 5.346 1.00 95.06 73 VAL A O 1
ATOM 593 N N . ALA A 1 74 ? -6.538 0.632 3.397 1.00 95.75 74 ALA A N 1
ATOM 594 C CA . ALA A 1 74 ? -5.340 0.437 2.594 1.00 95.75 74 ALA A CA 1
ATOM 595 C C . ALA A 1 74 ? -5.251 1.404 1.404 1.00 95.75 74 ALA A C 1
ATOM 597 O O . ALA A 1 74 ? -6.225 2.053 1.024 1.00 95.75 74 ALA A O 1
ATOM 598 N N . ILE A 1 75 ? -4.054 1.503 0.828 1.00 95.50 75 ILE A N 1
ATOM 599 C CA . ILE A 1 75 ? -3.776 2.204 -0.425 1.00 95.50 75 ILE A CA 1
ATOM 600 C C . ILE A 1 75 ? -3.054 1.245 -1.366 1.00 95.50 75 ILE A C 1
ATOM 602 O O . ILE A 1 75 ? -2.096 0.579 -0.965 1.00 95.50 75 ILE A O 1
ATOM 606 N N . THR A 1 76 ? -3.463 1.247 -2.632 1.00 94.81 76 THR A N 1
ATOM 607 C CA . THR A 1 76 ? -2.733 0.588 -3.720 1.00 94.81 76 THR A CA 1
ATOM 608 C C . THR A 1 76 ? -2.182 1.640 -4.672 1.00 94.81 76 THR A C 1
ATOM 610 O O . THR A 1 76 ? -2.925 2.493 -5.154 1.00 94.81 76 THR A O 1
ATOM 613 N N . LEU A 1 77 ? -0.882 1.573 -4.947 1.00 94.38 77 LEU A N 1
ATOM 614 C CA . LEU A 1 77 ? -0.186 2.385 -5.938 1.00 94.38 77 LEU A CA 1
ATOM 615 C C . LEU A 1 77 ? 0.294 1.480 -7.070 1.00 94.38 77 LEU A C 1
ATOM 617 O O . LEU A 1 77 ? 1.163 0.631 -6.868 1.00 94.38 77 LEU A O 1
ATOM 621 N N . GLU A 1 78 ? -0.267 1.665 -8.255 1.00 92.75 78 GLU A N 1
ATOM 622 C CA . GLU A 1 78 ? 0.202 1.027 -9.484 1.00 92.75 78 GLU A CA 1
ATOM 623 C C . GLU A 1 78 ? 1.322 1.856 -10.119 1.00 92.75 78 GLU A C 1
ATOM 625 O O . GLU A 1 78 ? 1.447 3.056 -9.861 1.00 92.75 78 GLU A O 1
ATOM 630 N N . HIS A 1 79 ? 2.158 1.220 -10.945 1.00 92.62 79 HIS A N 1
ATOM 631 C CA . HIS A 1 79 ? 3.340 1.862 -11.529 1.00 92.62 79 HIS A CA 1
ATOM 632 C C . HIS A 1 79 ? 4.201 2.539 -10.449 1.00 92.62 79 HIS A C 1
ATOM 634 O O . HIS A 1 79 ? 4.564 3.719 -10.535 1.00 92.62 79 HIS A O 1
ATOM 640 N N . ALA A 1 80 ? 4.440 1.811 -9.356 1.00 88.38 80 ALA A N 1
ATOM 641 C CA . ALA A 1 80 ? 4.968 2.377 -8.128 1.00 88.38 80 ALA A CA 1
ATOM 642 C C . ALA A 1 80 ? 6.381 2.944 -8.313 1.00 88.38 80 ALA A C 1
ATOM 644 O O . ALA A 1 80 ? 6.696 3.948 -7.685 1.00 88.38 80 ALA A O 1
ATOM 645 N N . ARG A 1 81 ? 7.194 2.382 -9.222 1.00 89.38 81 ARG A N 1
ATOM 646 C CA . ARG A 1 81 ? 8.512 2.930 -9.596 1.00 89.38 81 ARG A CA 1
ATOM 647 C C . ARG A 1 81 ? 8.460 4.341 -10.185 1.00 89.38 81 ARG A C 1
ATOM 649 O O . ARG A 1 81 ? 9.427 5.084 -10.043 1.00 89.38 81 ARG A O 1
ATOM 656 N N . GLU A 1 82 ? 7.377 4.690 -10.874 1.00 87.12 82 GLU A N 1
ATOM 657 C CA . GLU A 1 82 ? 7.181 6.016 -11.474 1.00 87.12 82 GLU A CA 1
ATOM 658 C C . GLU A 1 82 ? 6.490 6.973 -10.501 1.00 87.12 82 GLU A C 1
ATOM 660 O O . GLU A 1 82 ? 6.782 8.168 -10.472 1.00 87.12 82 GLU A O 1
ATOM 665 N N . THR A 1 83 ? 5.573 6.435 -9.695 1.00 81.00 83 THR A N 1
ATOM 666 C CA . THR A 1 83 ? 4.723 7.216 -8.791 1.00 81.00 83 THR A CA 1
ATOM 667 C C . THR A 1 83 ? 5.424 7.545 -7.463 1.00 81.00 83 THR A C 1
ATOM 669 O O . THR A 1 83 ? 5.127 8.572 -6.854 1.00 81.00 83 THR A O 1
ATOM 672 N N . ALA A 1 84 ? 6.366 6.712 -7.002 1.00 78.50 84 ALA A N 1
ATOM 673 C CA . ALA A 1 84 ? 7.086 6.893 -5.742 1.00 78.50 84 ALA A CA 1
ATOM 674 C C . ALA A 1 84 ? 8.527 6.348 -5.800 1.00 78.50 84 ALA A C 1
ATOM 676 O O . ALA A 1 84 ? 8.839 5.415 -6.536 1.00 78.50 84 ALA A O 1
ATOM 677 N N . ASN A 1 85 ? 9.420 6.875 -4.954 1.00 81.19 85 ASN A N 1
ATOM 678 C CA . ASN A 1 85 ? 10.747 6.282 -4.765 1.00 81.19 85 ASN A CA 1
ATOM 679 C C . ASN A 1 85 ? 10.671 5.078 -3.810 1.00 81.19 85 ASN A C 1
ATOM 681 O O . ASN A 1 85 ? 11.104 5.135 -2.663 1.00 81.19 85 ASN A O 1
ATOM 685 N N . ILE A 1 86 ? 10.081 3.983 -4.285 1.00 82.50 86 ILE A N 1
ATOM 686 C CA . ILE A 1 86 ? 9.800 2.783 -3.482 1.00 82.50 86 ILE A CA 1
ATOM 687 C C . ILE A 1 86 ? 11.043 2.064 -2.934 1.00 82.50 86 ILE A C 1
ATOM 689 O O . ILE A 1 86 ? 10.913 1.214 -2.056 1.00 82.50 86 ILE A O 1
ATOM 693 N N . PHE A 1 87 ? 12.235 2.372 -3.451 1.00 81.69 87 PHE A N 1
ATOM 694 C CA . PHE A 1 87 ? 13.490 1.7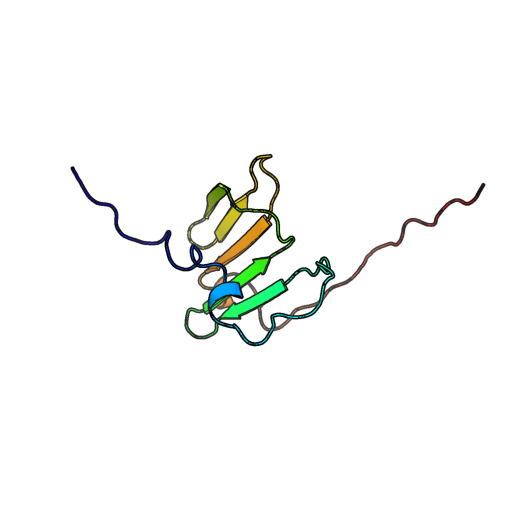57 -3.011 1.00 81.69 87 PHE A CA 1
ATOM 695 C C . PHE A 1 87 ? 14.158 2.508 -1.855 1.00 81.69 87 PHE A C 1
ATOM 697 O O . PHE A 1 87 ? 15.101 1.983 -1.268 1.00 81.69 87 PHE A O 1
ATOM 704 N N . ASP A 1 88 ? 13.664 3.699 -1.510 1.00 85.44 88 ASP A N 1
ATOM 705 C CA . ASP A 1 88 ? 14.171 4.521 -0.414 1.00 85.44 88 ASP A CA 1
ATOM 706 C C . ASP A 1 88 ? 13.031 4.862 0.555 1.00 85.44 88 ASP A C 1
ATOM 708 O O . ASP A 1 88 ? 12.377 5.903 0.469 1.00 85.44 88 ASP A O 1
ATOM 712 N N . PHE A 1 89 ? 12.742 3.918 1.453 1.00 83.75 89 PHE A N 1
ATOM 713 C CA . PHE A 1 89 ? 11.701 4.054 2.467 1.00 83.75 89 PHE A CA 1
ATOM 714 C C . PHE A 1 89 ? 12.308 4.435 3.819 1.00 83.75 89 PHE A C 1
ATOM 716 O O . PHE A 1 89 ? 13.184 3.743 4.340 1.00 83.75 89 PHE A O 1
ATOM 723 N N . SER A 1 90 ? 11.777 5.492 4.434 1.00 85.81 90 SER A N 1
ATOM 724 C CA . SER A 1 90 ? 12.096 5.877 5.808 1.00 85.81 90 SER A CA 1
ATOM 725 C C . SER A 1 90 ? 10.821 6.136 6.606 1.00 85.81 90 SER A C 1
ATOM 727 O O . SER A 1 90 ? 9.821 6.628 6.085 1.00 85.81 90 SER A O 1
ATOM 729 N N . PHE A 1 91 ? 10.859 5.794 7.891 1.00 86.69 91 PHE A N 1
ATOM 730 C CA . PHE A 1 91 ? 9.788 6.073 8.839 1.00 86.69 91 PHE A CA 1
ATOM 731 C C . PHE A 1 91 ? 10.360 6.851 10.021 1.00 86.69 91 PHE A C 1
ATOM 733 O O . PHE A 1 91 ? 11.361 6.441 10.611 1.00 86.69 91 PHE A O 1
ATOM 740 N N . GLN A 1 92 ? 9.711 7.957 10.384 1.00 89.06 92 GLN A N 1
ATOM 741 C CA . GLN A 1 92 ? 10.105 8.777 11.522 1.00 89.06 92 GLN A CA 1
ATOM 742 C C . GLN A 1 92 ? 8.877 9.181 12.340 1.00 89.06 92 GLN A C 1
ATOM 744 O O . GLN A 1 92 ? 7.931 9.769 11.819 1.00 89.06 92 GLN A O 1
ATOM 749 N N . GLN A 1 93 ? 8.918 8.925 13.648 1.00 86.12 93 GLN A N 1
ATOM 750 C CA . GLN A 1 93 ? 7.957 9.488 14.594 1.00 86.12 93 GLN A CA 1
ATOM 751 C C . GLN A 1 93 ? 8.451 10.873 15.032 1.00 86.12 93 GLN A C 1
ATOM 753 O O . GLN A 1 93 ? 9.435 10.985 15.758 1.00 86.12 93 GLN A O 1
ATOM 758 N N . ALA A 1 94 ? 7.791 11.935 14.564 1.00 8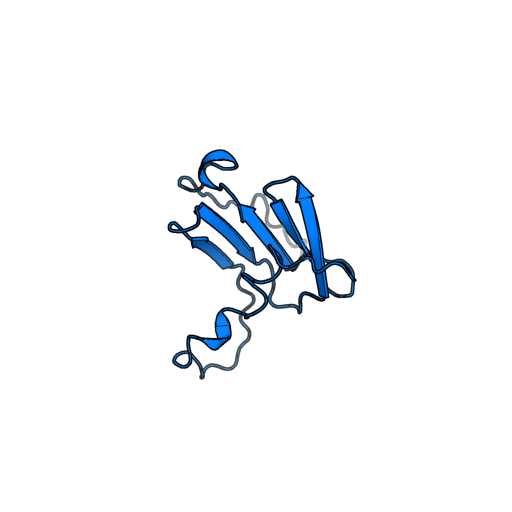2.44 94 ALA A N 1
ATOM 759 C CA . ALA A 1 94 ? 8.262 13.309 14.764 1.00 82.44 94 ALA A CA 1
ATOM 760 C C . ALA A 1 94 ? 8.096 13.835 16.206 1.00 82.44 94 ALA A C 1
ATOM 762 O O . ALA A 1 94 ? 8.844 14.718 16.615 1.00 82.44 94 ALA A O 1
ATOM 763 N N . ALA A 1 95 ? 7.151 13.299 16.988 1.00 80.31 95 ALA A N 1
ATOM 764 C CA . ALA A 1 95 ? 6.988 13.626 18.404 1.00 80.31 95 ALA A CA 1
ATOM 765 C C . ALA A 1 95 ? 6.229 12.518 19.151 1.00 80.31 95 ALA A C 1
ATOM 767 O O . ALA A 1 95 ? 5.257 11.960 18.638 1.00 80.31 95 ALA A O 1
ATOM 768 N N . VAL A 1 96 ? 6.642 12.243 20.389 1.00 71.81 96 VAL A N 1
ATOM 769 C CA . VAL A 1 96 ? 5.777 11.639 21.409 1.00 71.81 96 VAL A CA 1
ATOM 770 C C . VAL A 1 96 ? 5.227 12.818 22.213 1.00 71.81 96 VAL A C 1
ATOM 772 O O . VAL A 1 96 ? 6.041 13.572 22.754 1.00 71.81 96 VAL A O 1
ATOM 775 N N . PRO A 1 97 ? 3.903 13.054 22.280 1.00 64.12 97 PRO A N 1
ATOM 776 C CA . PRO A 1 97 ? 3.388 14.062 23.191 1.00 64.12 97 PRO A CA 1
ATOM 777 C C . PRO A 1 97 ? 3.827 13.669 24.602 1.00 64.12 97 PRO A C 1
ATOM 779 O O . PRO A 1 97 ? 3.518 12.570 25.060 1.00 64.12 97 PRO A O 1
ATOM 782 N N . ALA A 1 98 ? 4.601 14.537 25.258 1.00 62.41 98 ALA A N 1
ATOM 783 C CA . ALA A 1 98 ? 4.963 14.351 26.652 1.00 62.41 98 ALA A CA 1
ATOM 784 C C . ALA A 1 98 ? 3.662 14.207 27.445 1.00 62.41 98 ALA A C 1
ATOM 786 O O . ALA A 1 98 ? 2.831 15.118 27.443 1.00 62.41 98 ALA A O 1
ATOM 787 N N . LEU A 1 99 ? 3.471 13.047 28.073 1.00 61.16 99 LEU A N 1
ATOM 788 C CA . LEU A 1 99 ? 2.438 12.875 29.079 1.00 61.16 99 LEU A CA 1
ATOM 789 C C . LEU A 1 99 ? 2.721 13.925 30.153 1.00 61.16 99 LEU A C 1
ATOM 791 O O . LEU A 1 99 ? 3.732 13.846 30.849 1.00 61.16 99 LEU A O 1
ATOM 795 N N . GLN A 1 100 ? 1.877 14.953 30.233 1.00 53.12 100 GLN A N 1
ATOM 796 C CA . GLN A 1 100 ? 1.841 15.794 31.417 1.00 53.12 100 GLN A CA 1
ATOM 797 C C . GLN A 1 100 ? 1.214 14.938 32.513 1.00 53.12 100 GLN A C 1
ATOM 799 O O . GLN A 1 100 ? -0.008 14.851 32.618 1.00 53.12 100 GLN A O 1
ATOM 804 N N . GLU A 1 101 ? 2.060 14.235 33.262 1.00 52.53 101 GLU A N 1
ATOM 805 C CA . GLU A 1 101 ? 1.672 13.722 34.568 1.00 52.53 101 GLU A CA 1
ATOM 806 C C . GLU A 1 101 ? 1.490 14.937 35.481 1.00 52.53 101 GLU A C 1
ATOM 808 O O . GLU A 1 101 ? 2.431 15.700 35.717 1.00 52.53 101 GLU A O 1
ATOM 813 N N . GLY A 1 102 ? 0.239 15.165 35.878 1.00 50.28 102 GLY A N 1
ATOM 814 C CA . GLY A 1 102 ? -0.130 16.068 36.962 1.00 50.28 102 GLY A CA 1
ATOM 815 C C . GLY A 1 102 ? -0.167 15.330 38.288 1.00 50.28 102 GLY A C 1
ATOM 816 O O . GLY A 1 102 ? -0.466 14.114 38.270 1.00 50.28 102 GLY A O 1
#

Sequence (102 aa):
MTGRTGFGMIFKDNPEKSCQSCRKLRNAFWNMKICYFAETDTLYVQFNEKEVVETQELNKNTLLDLDAEGNLVAITLEHARETANIFDFSFQQAAVPALQEG

Foldseek 3Di:
DDDDDDDPPPCPPPPVVPCPPPPDDPDQPQDWDWDADPVQRKIKTFRGDADFPDWDDPDPFKIFTAHPVRDTGMMMGGNCVVVHPVVDDDDDDPDDPPPPDD

Secondary structure (DSSP, 8-state):
-----SSS-SSSS-GGGT-TT-----------EEEEETTTTEEEEE---PPP-EEEEEETTEEEEE-TTS-EEEEEESSHHHHS-TTS-------PPP----

Radius of gyration: 17.12 Å; chains: 1; bounding box: 40×38×58 Å